Protein AF-A0AAT9ITG7-F1 (afdb_monomer)

Structure (mmCIF, N/CA/C/O backbone):
data_AF-A0AAT9ITG7-F1
#
_entry.id   AF-A0AAT9ITG7-F1
#
loop_
_atom_site.group_PDB
_atom_site.id
_atom_site.type_symbol
_atom_site.label_atom_id
_atom_site.label_alt_id
_atom_site.label_comp_id
_atom_site.label_asym_id
_atom_site.label_entity_id
_atom_site.label_seq_id
_atom_site.pdbx_PDB_ins_code
_atom_site.Cartn_x
_atom_site.Cartn_y
_atom_site.Cartn_z
_atom_site.occupancy
_atom_site.B_iso_or_equiv
_atom_site.auth_seq_id
_atom_site.auth_comp_id
_atom_site.auth_asym_id
_atom_site.auth_atom_id
_atom_site.pdbx_PDB_model_num
ATOM 1 N N . MET A 1 1 ? -12.159 -6.948 -16.207 1.00 35.50 1 MET A N 1
ATOM 2 C CA . MET A 1 1 ? -10.747 -6.774 -16.606 1.00 35.50 1 MET A CA 1
ATOM 3 C 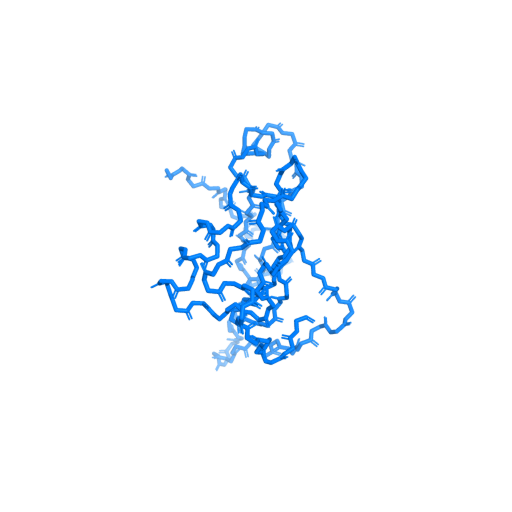C . MET A 1 1 ? -10.722 -6.319 -18.060 1.00 35.50 1 MET A C 1
ATOM 5 O O . MET A 1 1 ? -10.689 -7.154 -18.953 1.00 35.50 1 MET A O 1
ATOM 9 N N . SER A 1 2 ? -10.860 -5.018 -18.310 1.00 35.28 2 SER A N 1
ATOM 10 C CA . SER A 1 2 ? -10.726 -4.427 -19.650 1.00 35.28 2 SER A CA 1
ATOM 11 C C . SER A 1 2 ? -9.388 -3.700 -19.718 1.00 35.28 2 SER A C 1
ATOM 13 O O . SER A 1 2 ? -9.110 -2.862 -18.868 1.00 35.28 2 SER A O 1
ATOM 15 N N . GLY A 1 3 ? -8.550 -4.092 -20.679 1.00 41.78 3 GLY A N 1
ATOM 16 C CA . GLY A 1 3 ? -7.163 -3.653 -20.803 1.00 41.78 3 GLY A CA 1
ATOM 17 C C . GLY A 1 3 ? -7.013 -2.149 -21.021 1.00 41.78 3 GLY A C 1
ATOM 18 O O . GLY A 1 3 ? -7.697 -1.555 -21.856 1.00 41.78 3 GLY A O 1
ATOM 19 N N . LEU A 1 4 ? -6.082 -1.563 -20.271 1.00 43.28 4 LEU A N 1
ATOM 20 C CA . LEU A 1 4 ? -5.545 -0.232 -20.514 1.00 43.28 4 LEU A CA 1
ATOM 21 C C . LEU A 1 4 ? -4.576 -0.273 -21.713 1.00 43.28 4 LEU A C 1
ATOM 23 O O . LEU A 1 4 ? -4.038 -1.316 -22.077 1.00 43.28 4 LEU A O 1
ATOM 27 N N . ARG A 1 5 ? -4.478 0.878 -22.376 1.00 49.62 5 ARG A N 1
ATOM 28 C CA . ARG A 1 5 ? -4.046 1.121 -23.765 1.00 49.62 5 ARG A CA 1
ATOM 29 C C . ARG A 1 5 ? -2.654 0.551 -24.116 1.00 49.62 5 ARG A C 1
ATOM 31 O O . ARG A 1 5 ? -1.762 0.641 -23.281 1.00 49.62 5 ARG A O 1
ATOM 38 N N . PRO A 1 6 ? -2.431 0.057 -25.353 1.00 42.47 6 PRO A N 1
ATOM 39 C CA . PRO A 1 6 ? -1.091 -0.272 -25.830 1.00 42.47 6 PRO A CA 1
ATOM 40 C C . PRO A 1 6 ? -0.273 1.004 -26.095 1.00 42.47 6 PRO A C 1
ATOM 42 O O . PRO A 1 6 ? -0.828 2.046 -26.454 1.00 42.47 6 PRO A O 1
ATOM 45 N N . ASP A 1 7 ? 1.038 0.887 -25.891 1.00 52.38 7 ASP A N 1
ATOM 46 C CA . ASP A 1 7 ? 2.060 1.924 -26.046 1.00 52.38 7 ASP A CA 1
ATOM 47 C C . ASP A 1 7 ? 2.055 2.648 -27.406 1.00 52.38 7 ASP A C 1
ATOM 49 O O . ASP A 1 7 ? 1.495 2.188 -28.403 1.00 52.38 7 ASP A O 1
ATOM 53 N N . ARG A 1 8 ? 2.708 3.819 -27.414 1.00 51.78 8 ARG A N 1
ATOM 54 C CA . ARG A 1 8 ? 2.898 4.715 -28.568 1.00 51.78 8 ARG A CA 1
ATOM 55 C C . ARG A 1 8 ? 3.529 4.008 -29.779 1.00 51.78 8 ARG A C 1
ATOM 57 O O . ARG A 1 8 ? 4.313 3.073 -29.635 1.00 51.78 8 ARG A O 1
ATOM 64 N N . ASP A 1 9 ? 3.195 4.521 -30.964 1.00 46.62 9 ASP A N 1
ATOM 65 C CA . ASP A 1 9 ? 3.655 4.065 -32.279 1.00 46.62 9 ASP A CA 1
ATOM 66 C C . ASP A 1 9 ? 5.203 4.005 -32.363 1.00 46.62 9 ASP A C 1
ATOM 68 O O . ASP A 1 9 ? 5.873 5.017 -32.139 1.00 46.62 9 ASP A O 1
ATOM 72 N N . PRO A 1 10 ? 5.795 2.844 -32.709 1.00 46.50 10 PRO A N 1
ATOM 73 C CA . PRO A 1 10 ? 7.237 2.676 -32.909 1.00 46.50 10 PRO A CA 1
ATOM 74 C C . PRO A 1 10 ? 7.870 3.558 -34.004 1.00 46.50 10 PRO A C 1
ATOM 76 O O . PRO A 1 10 ? 9.093 3.541 -34.149 1.00 46.50 10 PRO A O 1
ATOM 79 N N . SER A 1 11 ? 7.084 4.279 -34.811 1.00 44.81 11 SER A N 1
ATOM 80 C CA . SER A 1 11 ? 7.571 5.064 -35.955 1.00 44.81 11 SER A CA 1
ATOM 81 C C .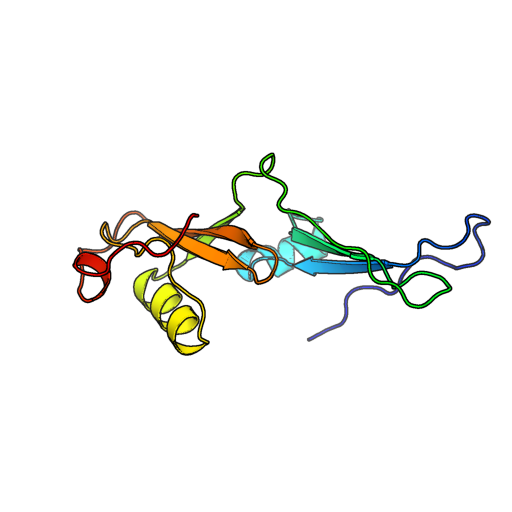 SER A 1 11 ? 8.118 6.465 -35.611 1.00 44.81 11 SER A C 1
ATOM 83 O O . SER A 1 11 ? 8.747 7.094 -36.463 1.00 44.81 11 SER A O 1
ATOM 85 N N . ASP A 1 12 ? 8.010 6.917 -34.356 1.00 49.41 12 ASP A N 1
ATOM 86 C CA . ASP A 1 12 ? 8.367 8.279 -33.906 1.00 49.41 12 ASP A CA 1
ATOM 87 C C . ASP A 1 12 ? 9.869 8.529 -33.594 1.00 49.41 12 ASP A C 1
ATOM 89 O O . ASP A 1 12 ? 10.216 9.403 -32.799 1.00 49.41 12 ASP A O 1
ATOM 93 N N . GLY A 1 13 ? 10.802 7.805 -34.227 1.00 39.62 13 GLY A N 1
ATOM 94 C CA . GLY A 1 13 ? 12.220 8.213 -34.356 1.00 39.62 13 GLY A CA 1
ATOM 95 C C . GLY A 1 13 ? 13.084 8.312 -33.081 1.00 39.62 13 GLY A C 1
ATOM 96 O O . GLY A 1 13 ? 14.290 8.534 -33.182 1.00 39.62 13 GLY A O 1
ATOM 97 N N . VAL A 1 14 ? 12.522 8.101 -31.893 1.00 47.22 14 VAL A N 1
ATOM 98 C CA . VAL A 1 14 ? 13.243 7.765 -30.659 1.00 47.22 14 VAL A CA 1
ATOM 99 C C . VAL A 1 14 ? 13.248 6.244 -30.578 1.00 47.22 14 VAL A C 1
ATOM 101 O O . VAL A 1 14 ? 12.207 5.629 -30.794 1.00 47.22 14 VAL A O 1
ATOM 104 N N . GLN A 1 15 ? 14.388 5.609 -30.292 1.00 48.31 15 GLN A N 1
ATOM 105 C CA . GLN A 1 15 ? 14.409 4.175 -29.995 1.00 48.31 15 GLN A CA 1
ATOM 106 C C . GLN A 1 15 ? 13.379 3.936 -28.882 1.00 48.31 15 GLN A C 1
ATOM 108 O O . GLN A 1 15 ? 13.576 4.440 -27.777 1.00 48.31 15 GLN A O 1
ATOM 113 N N . ALA A 1 16 ? 12.245 3.303 -29.209 1.00 63.09 16 ALA A N 1
ATOM 114 C CA . ALA A 1 16 ? 11.106 3.202 -28.304 1.00 63.09 16 ALA A CA 1
ATOM 115 C C . ALA A 1 16 ? 11.603 2.743 -26.929 1.00 63.09 16 ALA A C 1
ATOM 117 O O . ALA A 1 16 ? 12.356 1.768 -26.836 1.00 63.09 16 ALA A O 1
ATOM 118 N N . GLY A 1 17 ? 11.270 3.504 -25.883 1.00 71.50 17 GLY A N 1
ATOM 119 C CA . GLY A 1 17 ? 11.710 3.183 -24.532 1.00 71.50 17 GLY A CA 1
ATOM 120 C C . GLY A 1 17 ? 11.320 1.743 -24.194 1.00 71.50 17 GLY A C 1
ATOM 121 O O . GLY A 1 17 ? 10.182 1.340 -24.412 1.00 71.50 17 GLY A O 1
ATOM 122 N N . ARG A 1 18 ? 12.285 0.942 -23.732 1.00 87.06 18 ARG A N 1
ATOM 123 C CA . ARG A 1 18 ? 12.084 -0.482 -23.430 1.00 87.06 18 ARG A CA 1
ATOM 124 C C . ARG A 1 18 ? 11.567 -0.644 -22.007 1.00 87.06 18 ARG A C 1
ATOM 126 O O . ARG A 1 18 ? 12.331 -0.962 -21.097 1.00 87.06 18 ARG A O 1
ATOM 133 N N . PHE A 1 19 ? 10.282 -0.396 -21.825 1.00 90.31 19 PHE A N 1
ATOM 134 C CA . PHE A 1 19 ? 9.618 -0.540 -20.539 1.00 90.31 19 PHE A CA 1
ATOM 135 C C . PHE A 1 19 ? 8.153 -0.938 -20.715 1.00 90.31 19 PHE A C 1
ATOM 137 O O . PHE A 1 19 ? 7.580 -0.802 -21.791 1.00 90.31 19 PHE A O 1
ATOM 144 N N . THR A 1 20 ? 7.546 -1.423 -19.639 1.00 89.81 20 THR A N 1
ATOM 145 C CA . THR A 1 20 ? 6.093 -1.562 -19.508 1.00 89.81 20 THR A CA 1
ATOM 146 C C . THR A 1 20 ? 5.617 -0.636 -18.400 1.00 89.81 20 THR A C 1
ATOM 148 O O . THR A 1 20 ? 6.223 -0.609 -17.328 1.00 89.81 20 THR A O 1
ATOM 151 N N . LEU A 1 21 ? 4.527 0.091 -18.645 1.00 91.81 21 LEU A N 1
ATOM 152 C CA . LEU A 1 21 ? 3.843 0.888 -17.628 1.00 91.81 21 LEU A CA 1
ATOM 153 C C . LEU A 1 21 ? 2.576 0.177 -17.162 1.00 91.81 21 LEU A C 1
ATOM 155 O O . LEU A 1 21 ? 1.808 -0.347 -17.970 1.00 91.81 21 LEU A O 1
ATOM 159 N N . VAL A 1 22 ? 2.350 0.184 -15.854 1.00 91.81 22 VAL A N 1
ATOM 160 C CA . VAL A 1 22 ? 1.100 -0.255 -15.231 1.00 91.81 22 VAL A CA 1
ATOM 161 C C . VAL A 1 22 ? 0.563 0.895 -14.397 1.00 91.81 22 VAL A C 1
ATOM 163 O O . VAL A 1 22 ? 1.265 1.413 -13.538 1.00 91.81 22 VAL A O 1
ATOM 166 N N . TYR A 1 23 ? -0.690 1.268 -14.632 1.00 90.44 23 TYR A N 1
ATOM 167 C CA . TYR A 1 23 ? -1.384 2.304 -13.875 1.00 90.44 23 TYR A CA 1
ATOM 168 C C . TYR A 1 23 ? -2.393 1.649 -12.937 1.00 90.44 23 TYR A C 1
ATOM 170 O O . TYR A 1 23 ? -3.216 0.840 -13.371 1.00 90.44 23 TYR A O 1
ATOM 178 N N . LEU A 1 24 ? -2.294 1.958 -11.646 1.00 91.19 24 LEU A N 1
ATOM 179 C CA . LEU A 1 24 ? -3.166 1.425 -10.607 1.00 91.19 24 LEU A CA 1
ATOM 180 C C . LEU A 1 24 ? -3.996 2.553 -9.999 1.00 91.19 24 LEU A C 1
ATOM 182 O O . LEU A 1 24 ? -3.451 3.536 -9.497 1.00 91.19 24 LEU A O 1
ATOM 186 N N . ALA A 1 25 ? -5.311 2.366 -9.983 1.00 92.19 25 ALA A N 1
ATOM 187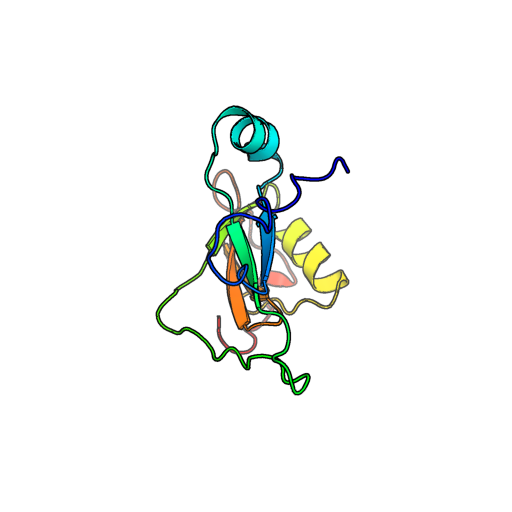 C CA . ALA A 1 25 ? -6.247 3.213 -9.257 1.00 92.19 25 ALA A CA 1
ATOM 188 C C . ALA A 1 25 ? -6.871 2.419 -8.106 1.00 92.19 25 ALA A C 1
ATOM 190 O O . ALA A 1 25 ? -7.130 1.216 -8.229 1.00 92.19 25 ALA A O 1
ATOM 191 N N . ALA A 1 26 ? -7.149 3.092 -6.988 1.00 90.25 26 ALA A N 1
ATOM 192 C CA . ALA A 1 26 ? -8.029 2.513 -5.986 1.00 90.25 26 ALA A CA 1
ATOM 193 C C . ALA A 1 26 ? -9.427 2.335 -6.597 1.00 90.25 26 ALA A C 1
ATOM 195 O O . ALA A 1 26 ? -9.861 3.126 -7.430 1.00 90.25 26 ALA A O 1
ATOM 196 N N . LYS A 1 27 ? -10.160 1.304 -6.168 1.00 87.75 27 LYS A N 1
ATOM 197 C CA . LYS A 1 27 ? -11.465 0.951 -6.754 1.00 87.75 27 LYS A CA 1
ATOM 198 C C . LYS A 1 27 ? -12.464 2.117 -6.782 1.00 87.75 27 LYS A C 1
ATOM 200 O O . LYS A 1 27 ? -13.265 2.212 -7.702 1.00 87.75 27 LYS A O 1
ATOM 205 N N . LEU A 1 28 ? -12.433 2.987 -5.772 1.00 88.94 28 LEU A N 1
ATOM 206 C CA . LEU A 1 28 ? -13.325 4.150 -5.695 1.00 88.94 28 LEU A CA 1
ATOM 207 C C . LEU A 1 28 ? -12.923 5.284 -6.649 1.00 88.94 28 LEU A C 1
ATOM 209 O O . LEU A 1 28 ? -13.755 6.133 -6.952 1.00 88.94 28 LEU A O 1
ATOM 213 N N . ASP A 1 29 ? -11.688 5.267 -7.147 1.00 89.31 29 ASP A N 1
ATOM 214 C CA . ASP A 1 29 ? -11.156 6.248 -8.088 1.00 89.31 29 ASP A CA 1
ATOM 215 C C . ASP A 1 29 ? -11.195 5.754 -9.541 1.00 89.31 29 ASP A C 1
ATOM 217 O O . ASP A 1 29 ? -10.898 6.533 -10.439 1.00 89.31 29 ASP A O 1
ATOM 221 N N . GLU A 1 30 ? -11.577 4.498 -9.810 1.00 89.19 30 GLU A N 1
ATOM 222 C CA . GLU A 1 30 ? -11.494 3.872 -11.143 1.00 89.19 30 GLU A CA 1
ATOM 223 C C . GLU A 1 30 ? -12.252 4.662 -12.226 1.00 89.19 30 GLU A C 1
ATOM 225 O O . GLU A 1 30 ? -11.690 4.982 -13.276 1.00 89.19 30 GLU A O 1
ATOM 230 N N . ASP A 1 31 ? -13.506 5.047 -11.968 1.00 89.62 31 ASP A N 1
ATOM 231 C CA . ASP A 1 31 ? -14.304 5.842 -12.914 1.00 89.62 31 ASP A CA 1
ATOM 232 C C . ASP A 1 31 ? -13.657 7.208 -13.185 1.00 89.62 31 ASP A C 1
ATOM 234 O O . ASP A 1 31 ? -13.630 7.700 -14.316 1.00 89.62 31 ASP A O 1
ATOM 238 N N . HIS A 1 32 ? -13.089 7.811 -12.142 1.00 87.75 32 HIS A N 1
ATOM 239 C CA . HIS A 1 32 ? -12.447 9.117 -12.197 1.00 87.75 32 HIS A CA 1
ATOM 240 C C . HIS A 1 32 ? -11.078 9.057 -12.894 1.00 87.75 32 HIS A C 1
ATOM 242 O O . HIS A 1 32 ? -10.746 9.954 -13.672 1.00 87.75 32 HIS A O 1
ATOM 248 N N . ALA A 1 33 ? -10.310 7.987 -12.689 1.00 87.81 33 ALA A N 1
ATOM 249 C CA . ALA A 1 33 ? -9.068 7.700 -13.399 1.00 87.81 33 ALA A CA 1
ATOM 250 C C . ALA A 1 33 ? -9.338 7.556 -14.901 1.00 87.81 33 ALA A C 1
ATOM 252 O O . ALA A 1 33 ? -8.738 8.265 -15.713 1.00 87.81 33 ALA A O 1
ATOM 253 N N . ASN A 1 34 ? -10.343 6.752 -15.258 1.00 85.00 34 ASN A N 1
ATOM 254 C CA . ASN A 1 34 ? -10.739 6.513 -16.644 1.00 85.00 34 ASN A CA 1
ATOM 255 C C . ASN A 1 34 ? -11.244 7.776 -17.359 1.00 85.00 34 ASN A C 1
ATOM 257 O O . ASN A 1 34 ? -10.935 7.986 -18.536 1.00 85.00 34 ASN A O 1
ATOM 261 N N . ALA A 1 35 ? -12.027 8.612 -16.673 1.00 88.56 35 ALA A N 1
ATOM 262 C CA . ALA A 1 35 ? -12.653 9.785 -17.278 1.00 88.56 35 ALA A CA 1
ATOM 263 C C . ALA A 1 35 ? -11.769 11.045 -17.252 1.00 88.56 35 ALA A C 1
ATOM 265 O O . ALA A 1 35 ? -11.822 11.844 -18.189 1.00 88.56 35 ALA A O 1
ATOM 266 N N . PHE A 1 36 ? -10.957 11.233 -16.207 1.00 84.19 36 PHE A N 1
ATOM 267 C CA . PHE A 1 36 ? -10.317 12.523 -15.916 1.00 84.19 36 PHE A CA 1
ATOM 268 C C . PHE A 1 36 ? -8.828 12.448 -15.572 1.00 84.19 36 PHE A C 1
ATOM 270 O O . PHE A 1 36 ? -8.248 13.488 -15.266 1.00 84.19 36 PHE A O 1
ATOM 277 N N . LYS A 1 37 ? -8.190 11.271 -15.651 1.00 72.25 37 LYS A N 1
ATOM 278 C CA . LYS A 1 37 ? -6.802 11.073 -15.195 1.00 72.25 37 LYS A CA 1
ATOM 279 C C . LYS A 1 37 ? -6.613 11.487 -13.729 1.00 72.25 37 LYS A C 1
ATOM 281 O O . LYS A 1 37 ? -5.758 12.310 -13.401 1.00 72.25 37 LYS A O 1
ATOM 286 N N . ALA A 1 38 ? -7.467 10.948 -12.860 1.00 76.31 38 ALA A N 1
ATOM 287 C CA . ALA A 1 38 ? -7.293 10.996 -11.408 1.00 76.31 38 ALA A CA 1
ATOM 288 C C . ALA A 1 38 ? -5.910 10.442 -10.986 1.00 76.31 38 ALA A C 1
ATOM 290 O O . ALA A 1 38 ? -5.253 9.795 -11.802 1.00 76.31 38 ALA A O 1
ATOM 291 N N . PRO A 1 39 ? -5.429 10.703 -9.752 1.00 80.94 39 PRO A N 1
ATOM 292 C CA . PRO A 1 39 ? -4.116 10.225 -9.329 1.00 80.94 39 PRO A CA 1
ATOM 293 C C . PRO A 1 39 ? -4.041 8.693 -9.371 1.00 80.94 39 PRO A C 1
ATOM 295 O O . PRO A 1 39 ? -4.689 8.000 -8.592 1.00 80.94 39 PRO A O 1
ATOM 298 N N . GLU A 1 40 ? -3.223 8.185 -10.287 1.00 90.69 40 GLU A N 1
ATOM 299 C CA . GLU A 1 40 ? -2.877 6.773 -10.425 1.00 90.69 40 GLU A CA 1
ATOM 300 C C . GLU A 1 40 ? -1.474 6.535 -9.863 1.00 90.69 40 GLU A C 1
ATOM 302 O O . GLU A 1 40 ? -0.590 7.393 -9.955 1.00 90.69 40 GLU A O 1
ATOM 307 N N . LEU A 1 41 ? -1.248 5.345 -9.312 1.00 91.69 41 LEU A N 1
ATOM 308 C CA . LEU A 1 41 ? 0.099 4.857 -9.058 1.00 91.69 41 LEU A CA 1
ATOM 309 C C . LEU A 1 41 ? 0.637 4.240 -10.353 1.00 91.69 41 LEU A C 1
ATOM 311 O O . LEU A 1 41 ? 0.168 3.186 -10.782 1.00 91.69 41 LEU A O 1
ATOM 315 N N . GLU A 1 42 ? 1.610 4.904 -10.974 1.00 92.62 42 GLU A N 1
ATOM 316 C CA . GLU A 1 42 ? 2.339 4.382 -12.132 1.00 92.62 42 GLU A CA 1
ATOM 317 C C . GLU A 1 42 ? 3.497 3.490 -11.661 1.00 92.62 42 GLU A C 1
ATOM 319 O O . GLU A 1 42 ? 4.367 3.923 -10.904 1.00 92.62 42 GLU A O 1
ATOM 324 N N . LEU A 1 43 ? 3.515 2.242 -12.123 1.00 91.12 43 LEU A N 1
ATOM 325 C CA . LEU A 1 43 ? 4.627 1.313 -11.973 1.00 91.12 43 LEU A CA 1
ATOM 326 C C . LEU A 1 43 ? 5.330 1.162 -13.320 1.00 91.12 43 LEU A C 1
ATOM 328 O O . LEU A 1 43 ? 4.706 0.787 -14.314 1.00 91.12 43 LEU A O 1
ATOM 332 N N . THR A 1 44 ? 6.636 1.403 -13.338 1.00 91.44 44 THR A N 1
ATOM 333 C CA . THR A 1 44 ? 7.476 1.215 -14.523 1.00 91.44 44 THR A CA 1
ATOM 334 C C . THR A 1 44 ? 8.323 -0.036 -14.355 1.00 91.44 44 THR A C 1
ATOM 336 O O . THR A 1 44 ? 9.116 -0.135 -13.421 1.00 91.44 44 THR A O 1
ATOM 339 N N . TRP A 1 45 ? 8.200 -0.973 -15.289 1.00 89.19 45 TRP A N 1
ATOM 340 C CA . TRP A 1 45 ? 9.118 -2.098 -15.415 1.00 89.19 45 TRP A CA 1
ATOM 341 C C . TRP A 1 45 ? 10.053 -1.866 -16.599 1.00 89.19 45 TRP A C 1
ATOM 343 O O . TRP A 1 45 ? 9.630 -1.983 -17.750 1.00 89.19 45 TRP A O 1
ATOM 353 N N . ASN A 1 46 ? 11.323 -1.551 -16.331 1.00 90.81 46 ASN A N 1
ATOM 354 C CA . ASN A 1 46 ? 12.337 -1.469 -17.382 1.00 90.81 46 ASN A CA 1
ATOM 355 C C . ASN A 1 46 ? 12.711 -2.882 -17.836 1.00 90.81 46 ASN A C 1
ATOM 357 O O . ASN A 1 46 ? 13.059 -3.745 -17.025 1.00 90.81 46 ASN A O 1
ATOM 361 N N . TRP A 1 47 ? 12.626 -3.131 -19.142 1.00 91.50 47 TRP A N 1
ATOM 362 C CA . TRP A 1 47 ? 12.942 -4.447 -19.689 1.00 91.50 47 TRP A CA 1
ATOM 363 C C . TRP A 1 47 ? 14.438 -4.734 -19.539 1.00 91.50 47 TRP A C 1
ATOM 365 O O . TRP A 1 47 ? 15.241 -3.795 -19.547 1.00 91.50 47 TRP A O 1
ATOM 375 N N . PRO A 1 48 ? 14.842 -6.017 -19.482 1.00 91.81 48 PRO A N 1
ATOM 376 C CA . PRO A 1 48 ? 16.251 -6.371 -19.537 1.00 91.81 48 PRO A CA 1
ATOM 377 C C . PRO A 1 48 ? 16.946 -5.739 -20.747 1.00 91.81 48 PRO A C 1
ATOM 379 O O . PRO A 1 48 ? 16.322 -5.567 -21.802 1.00 91.81 48 PRO A O 1
ATOM 382 N N . ASP A 1 49 ? 18.225 -5.400 -20.601 1.00 89.00 49 ASP A N 1
ATOM 383 C CA . ASP A 1 49 ? 19.033 -4.832 -21.680 1.00 89.00 49 ASP A CA 1
ATOM 384 C C . ASP A 1 49 ? 19.299 -5.845 -22.820 1.00 89.00 49 ASP A C 1
ATOM 386 O O . ASP A 1 49 ? 18.698 -6.922 -22.896 1.00 89.00 49 ASP A O 1
ATOM 390 N N . ALA A 1 50 ? 20.155 -5.482 -23.781 1.00 87.94 50 ALA A N 1
ATOM 391 C CA . ALA A 1 50 ? 20.485 -6.357 -24.910 1.00 87.94 50 ALA A CA 1
ATOM 392 C C . ALA A 1 50 ? 21.159 -7.676 -24.480 1.00 87.94 50 ALA A C 1
ATOM 394 O O . ALA A 1 50 ? 21.023 -8.675 -25.184 1.00 87.94 50 ALA A O 1
ATOM 395 N N . ASP A 1 51 ? 21.799 -7.693 -23.309 1.00 92.75 51 ASP A N 1
ATOM 396 C CA . ASP A 1 51 ? 22.471 -8.853 -22.724 1.00 92.75 51 ASP A CA 1
ATOM 397 C C . ASP A 1 51 ? 21.570 -9.591 -21.713 1.00 92.75 51 ASP A C 1
ATOM 399 O O . ASP A 1 51 ? 22.029 -10.440 -20.950 1.00 92.75 51 ASP A O 1
ATOM 403 N N . SER A 1 52 ? 20.260 -9.305 -21.725 1.00 88.81 52 SER A N 1
ATOM 404 C CA . SER A 1 52 ? 19.252 -9.884 -20.825 1.00 88.81 52 SER A CA 1
ATOM 405 C C . SER A 1 52 ? 19.475 -9.576 -19.341 1.00 88.81 52 SER A C 1
ATOM 407 O O . SER A 1 52 ? 19.004 -10.311 -18.470 1.00 88.81 52 SER A O 1
ATOM 409 N N . LYS A 1 53 ? 20.149 -8.469 -19.023 1.00 90.44 53 LYS A N 1
ATOM 410 C CA . LYS A 1 53 ? 20.341 -8.027 -17.643 1.00 90.44 53 LYS A CA 1
ATOM 411 C C . LYS A 1 53 ? 19.206 -7.101 -17.212 1.00 90.44 53 LYS A C 1
ATOM 413 O O . LYS A 1 53 ? 18.990 -6.051 -17.813 1.00 90.44 53 LYS A O 1
ATOM 418 N N . ALA A 1 54 ? 18.494 -7.484 -16.154 1.00 89.19 54 ALA A N 1
ATOM 419 C CA . ALA A 1 54 ? 17.496 -6.631 -15.514 1.00 89.19 54 ALA A CA 1
ATOM 420 C C . ALA A 1 54 ? 18.161 -5.519 -14.685 1.00 89.19 54 ALA A C 1
ATOM 422 O O . ALA A 1 54 ? 19.228 -5.719 -14.091 1.00 89.19 54 ALA A O 1
ATOM 423 N N . GLU A 1 55 ? 17.515 -4.355 -14.627 1.00 87.56 55 GLU A N 1
ATOM 424 C CA . GLU A 1 55 ? 17.914 -3.283 -13.719 1.00 87.56 55 GLU A CA 1
ATOM 425 C C . GLU A 1 55 ? 17.750 -3.730 -12.260 1.00 87.56 55 GLU A C 1
ATOM 427 O O . GLU A 1 55 ? 16.784 -4.402 -11.898 1.00 87.56 55 GLU A O 1
ATOM 432 N N . VAL A 1 56 ? 18.711 -3.357 -11.413 1.00 86.31 56 VAL A N 1
ATOM 433 C CA . VAL A 1 56 ? 18.619 -3.575 -9.969 1.00 86.31 56 VAL A CA 1
ATOM 434 C C . VAL A 1 56 ? 18.144 -2.280 -9.333 1.00 86.31 56 VAL A C 1
ATOM 436 O O . VAL A 1 56 ? 18.921 -1.338 -9.170 1.00 86.31 56 VAL A O 1
ATOM 439 N N . TYR A 1 57 ? 16.873 -2.246 -8.949 1.00 83.06 57 TYR A N 1
ATOM 440 C CA . TYR A 1 57 ? 16.334 -1.146 -8.165 1.00 83.06 57 TYR A CA 1
ATOM 441 C C . TYR A 1 57 ? 16.836 -1.254 -6.726 1.00 83.06 57 TYR A C 1
ATOM 443 O O . TYR A 1 57 ? 16.756 -2.302 -6.087 1.00 83.06 57 TYR A O 1
ATOM 451 N N . THR A 1 58 ? 17.385 -0.159 -6.209 1.00 79.50 58 THR A N 1
ATOM 452 C CA . THR A 1 58 ? 17.776 -0.060 -4.799 1.00 79.50 58 THR A CA 1
ATOM 453 C C . THR A 1 58 ? 16.752 0.777 -4.045 1.00 79.50 58 THR A C 1
ATOM 455 O O . THR A 1 58 ? 16.015 1.558 -4.644 1.00 79.50 58 THR A O 1
ATOM 458 N N . SER A 1 59 ? 16.678 0.613 -2.720 1.00 69.56 59 SER A N 1
ATOM 459 C CA . SER A 1 59 ? 15.670 1.305 -1.913 1.00 69.56 59 SER A CA 1
ATOM 460 C C . SER A 1 59 ? 15.797 2.827 -2.052 1.00 69.56 59 SER A C 1
ATOM 462 O O . SER A 1 59 ? 16.780 3.422 -1.594 1.00 69.56 59 SER A O 1
ATOM 464 N N . GLY A 1 60 ? 14.782 3.468 -2.627 1.00 59.22 60 GLY A N 1
ATOM 465 C CA . GLY A 1 60 ? 14.681 4.920 -2.698 1.00 59.22 60 GLY A CA 1
ATOM 466 C C . GLY A 1 60 ? 14.260 5.504 -1.352 1.00 59.22 60 GLY A C 1
ATOM 467 O O . GLY A 1 60 ? 13.094 5.817 -1.163 1.00 59.22 60 GLY A O 1
ATOM 468 N N . ARG A 1 61 ? 15.200 5.712 -0.418 1.00 55.53 61 ARG A N 1
ATOM 469 C CA . ARG A 1 61 ? 14.926 6.361 0.890 1.00 55.53 61 ARG A CA 1
ATOM 470 C C . ARG A 1 61 ? 14.419 7.813 0.802 1.00 55.53 61 ARG A C 1
ATOM 472 O O . ARG A 1 61 ? 14.197 8.441 1.830 1.00 55.53 61 ARG A O 1
ATOM 479 N N . ASN A 1 62 ? 14.246 8.343 -0.406 1.00 71.38 62 ASN A N 1
ATOM 480 C CA . ASN A 1 62 ? 13.730 9.686 -0.653 1.00 71.38 62 ASN A CA 1
ATOM 481 C C . ASN A 1 62 ? 12.201 9.704 -0.843 1.00 71.38 62 ASN A C 1
ATOM 483 O O . ASN A 1 62 ? 11.615 10.782 -0.838 1.00 71.38 62 ASN A O 1
ATOM 487 N N . PHE A 1 63 ? 11.559 8.539 -1.000 1.00 80.00 63 PHE A N 1
ATOM 488 C CA . PHE A 1 63 ? 10.105 8.399 -1.050 1.00 80.00 63 PHE A CA 1
ATOM 489 C C . PHE A 1 63 ? 9.625 7.747 0.251 1.00 80.00 63 PHE A C 1
ATOM 491 O O . PHE A 1 63 ? 10.038 6.634 0.563 1.00 80.00 63 PHE A O 1
ATOM 498 N N . GLY A 1 64 ? 8.813 8.466 1.034 1.00 86.31 64 GLY A N 1
ATOM 499 C CA . GLY A 1 64 ? 8.386 8.024 2.365 1.00 86.31 64 GLY A CA 1
ATOM 500 C C . GLY A 1 64 ? 7.492 6.786 2.313 1.00 86.31 64 GLY A C 1
ATOM 501 O O . GLY A 1 64 ? 7.894 5.712 2.745 1.00 86.31 64 GLY A O 1
ATOM 502 N N . HIS A 1 65 ? 6.277 6.944 1.794 1.00 92.94 65 HIS A N 1
ATOM 503 C CA . HIS A 1 65 ? 5.303 5.873 1.579 1.00 92.94 65 HIS A CA 1
ATOM 504 C C . HIS A 1 65 ? 4.162 6.386 0.694 1.00 92.94 65 HIS A C 1
ATOM 506 O O . HIS A 1 65 ? 4.024 7.591 0.472 1.00 92.94 65 HIS A O 1
ATOM 512 N N . VAL A 1 66 ? 3.327 5.461 0.227 1.00 93.38 66 VAL A N 1
ATOM 513 C CA . VAL A 1 66 ? 1.985 5.757 -0.288 1.00 93.38 66 VAL A CA 1
ATOM 514 C C . VAL A 1 66 ? 0.953 5.307 0.746 1.00 93.38 66 VAL A C 1
ATOM 516 O O . VAL A 1 66 ? 1.136 4.262 1.369 1.00 93.38 66 VAL A O 1
ATOM 519 N N . ALA A 1 67 ? -0.103 6.093 0.949 1.00 95.69 67 ALA A N 1
ATOM 520 C CA . ALA A 1 67 ? -1.150 5.799 1.922 1.00 95.69 67 ALA A CA 1
ATOM 521 C C . ALA A 1 67 ? -2.491 5.545 1.228 1.00 95.69 67 ALA A C 1
ATOM 523 O O . ALA A 1 67 ? -2.854 6.264 0.295 1.00 95.69 67 ALA A O 1
ATOM 524 N N . TYR A 1 68 ? -3.231 4.549 1.713 1.00 95.75 68 TYR A N 1
ATOM 525 C CA . TYR A 1 68 ? -4.588 4.249 1.269 1.00 95.75 68 TYR A CA 1
ATOM 526 C C . TYR A 1 68 ? -5.523 4.097 2.459 1.00 95.75 68 TYR A C 1
ATOM 528 O O . TYR A 1 68 ? -5.196 3.450 3.455 1.00 95.75 68 TYR A O 1
ATOM 536 N N . GLU A 1 69 ? -6.724 4.644 2.323 1.00 96.81 69 GLU A N 1
ATOM 537 C CA . GLU A 1 69 ? -7.782 4.405 3.287 1.00 96.81 69 GLU A CA 1
ATOM 538 C C . GLU A 1 69 ? -8.532 3.099 2.992 1.00 96.81 69 GLU A C 1
ATOM 540 O O . GLU A 1 69 ? -8.888 2.804 1.848 1.00 96.81 69 GLU A O 1
ATOM 545 N N . VAL A 1 70 ? -8.844 2.347 4.043 1.00 97.69 70 VAL A N 1
ATOM 546 C CA . VAL A 1 70 ? -9.600 1.093 3.993 1.00 9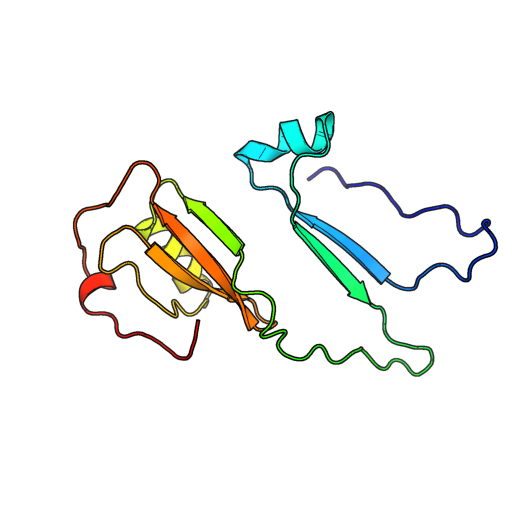7.69 70 VAL A CA 1
ATOM 547 C C . VAL A 1 70 ? -10.826 1.166 4.897 1.00 97.69 70 VAL A C 1
ATOM 549 O O . VAL A 1 70 ? -10.830 1.857 5.916 1.00 97.69 70 VAL A O 1
ATOM 552 N N . ASP A 1 71 ? -11.886 0.456 4.514 1.00 98.00 71 ASP A N 1
ATOM 553 C CA . ASP A 1 71 ? -13.151 0.480 5.258 1.00 98.00 71 ASP A CA 1
ATOM 554 C C . ASP A 1 71 ? -13.039 -0.246 6.613 1.00 98.00 71 ASP A C 1
ATOM 556 O O . ASP A 1 71 ? -13.651 0.183 7.588 1.00 98.00 71 ASP A O 1
ATOM 560 N N . ASP A 1 72 ? -12.233 -1.310 6.682 1.00 98.50 72 ASP A N 1
ATOM 561 C CA . ASP A 1 72 ? -11.906 -2.059 7.900 1.00 98.50 72 ASP A CA 1
ATOM 562 C C . ASP A 1 72 ? -10.424 -2.455 7.863 1.00 98.50 72 ASP A C 1
ATOM 564 O O . ASP A 1 72 ? -9.997 -3.304 7.071 1.00 98.50 72 ASP A O 1
ATOM 568 N N . ILE A 1 73 ? -9.625 -1.815 8.716 1.00 98.81 73 ILE A N 1
ATOM 569 C CA . ILE A 1 73 ? -8.179 -2.020 8.758 1.00 98.81 73 ILE A CA 1
ATOM 570 C C . ILE A 1 73 ? -7.783 -3.404 9.272 1.00 98.81 73 ILE A C 1
ATOM 572 O O . ILE A 1 73 ? -6.757 -3.936 8.848 1.00 98.81 73 ILE A O 1
ATOM 576 N N . TYR A 1 74 ? -8.586 -4.023 10.137 1.00 98.69 74 TYR A N 1
ATOM 577 C CA . TYR A 1 74 ? -8.304 -5.359 10.654 1.00 98.69 74 TYR A CA 1
ATOM 578 C C . TYR A 1 74 ? -8.564 -6.415 9.593 1.00 98.69 74 TYR A C 1
ATOM 580 O O . TYR A 1 74 ? -7.716 -7.282 9.381 1.00 98.69 74 TYR A O 1
ATOM 588 N N . ALA A 1 75 ? -9.680 -6.306 8.872 1.00 98.69 75 ALA A N 1
ATOM 589 C CA . ALA A 1 75 ? -9.970 -7.182 7.745 1.00 98.69 75 ALA A CA 1
ATOM 590 C C . ALA A 1 75 ? -8.921 -7.031 6.631 1.00 98.69 75 ALA A C 1
ATOM 592 O O . ALA A 1 75 ? -8.447 -8.033 6.095 1.00 98.69 75 ALA A O 1
ATOM 593 N N . ALA A 1 76 ? -8.504 -5.798 6.322 1.00 98.50 76 ALA A N 1
ATOM 594 C CA . ALA A 1 76 ? -7.457 -5.541 5.336 1.00 98.50 76 ALA A CA 1
ATOM 595 C C . ALA A 1 76 ? -6.104 -6.145 5.756 1.00 98.50 76 ALA A C 1
ATOM 597 O O . ALA A 1 76 ? -5.472 -6.846 4.965 1.00 98.50 76 ALA A O 1
ATOM 598 N N . CYS A 1 77 ? -5.675 -5.929 7.005 1.00 98.62 77 CYS A N 1
ATOM 599 C CA . CYS A 1 77 ? -4.431 -6.505 7.521 1.00 98.62 77 CYS A CA 1
ATOM 600 C C . CYS A 1 77 ? -4.483 -8.034 7.566 1.00 98.62 77 CYS A C 1
ATOM 602 O O . CYS A 1 77 ? -3.506 -8.680 7.194 1.00 98.62 77 CYS A O 1
ATOM 604 N N . GLN A 1 78 ? -5.609 -8.623 7.978 1.00 98.69 78 GLN A N 1
ATOM 605 C CA . GLN A 1 78 ? -5.770 -10.076 7.994 1.00 98.69 78 GLN A CA 1
ATOM 606 C C . GLN A 1 78 ? -5.688 -10.656 6.583 1.00 98.69 78 GLN A C 1
ATOM 608 O O . GLN A 1 78 ? -4.938 -11.599 6.361 1.00 98.69 78 GLN A O 1
ATOM 613 N N . HIS A 1 79 ? -6.384 -10.054 5.617 1.00 98.62 79 HIS A N 1
ATOM 614 C CA . HIS A 1 79 ? -6.341 -10.494 4.226 1.00 98.62 79 HIS A CA 1
ATOM 615 C C . HIS A 1 79 ? -4.914 -10.486 3.660 1.00 98.62 79 HIS A C 1
ATOM 617 O O . HIS A 1 79 ? -4.488 -11.452 3.031 1.00 98.62 79 HIS A O 1
ATOM 623 N N . LEU A 1 80 ? -4.152 -9.421 3.927 1.00 98.38 80 LEU A N 1
ATOM 624 C CA . LEU A 1 80 ? -2.750 -9.324 3.521 1.00 98.38 80 LEU A CA 1
ATOM 625 C C . LEU A 1 80 ? -1.879 -10.379 4.221 1.00 98.38 80 LEU A C 1
ATOM 627 O O . LEU A 1 80 ? -1.073 -11.040 3.564 1.00 98.38 80 LEU A O 1
ATOM 631 N N . ALA A 1 81 ? -2.064 -10.581 5.527 1.00 98.00 81 ALA A N 1
ATOM 632 C CA . ALA A 1 81 ? -1.345 -11.603 6.284 1.00 98.00 81 ALA A CA 1
ATOM 633 C C . ALA A 1 81 ? -1.636 -13.024 5.767 1.00 98.00 81 ALA A C 1
ATOM 635 O O . ALA A 1 81 ? -0.709 -13.821 5.622 1.00 98.00 81 ALA A O 1
ATOM 636 N N . ASP A 1 82 ? -2.889 -13.320 5.411 1.00 98.50 82 ASP A N 1
ATOM 637 C CA . ASP A 1 82 ? -3.306 -14.602 4.827 1.00 98.50 82 ASP A CA 1
ATOM 638 C C . ASP A 1 82 ? -2.656 -14.851 3.454 1.00 98.50 82 ASP A C 1
ATOM 640 O O . ASP A 1 82 ? -2.424 -15.996 3.065 1.00 98.50 82 ASP A O 1
ATOM 644 N N . MET A 1 83 ? -2.305 -13.780 2.733 1.00 98.06 83 MET A N 1
ATOM 645 C CA . MET A 1 83 ? -1.525 -13.829 1.491 1.00 98.06 83 MET A CA 1
ATOM 646 C C . MET A 1 83 ? -0.005 -13.920 1.722 1.00 98.06 83 MET A C 1
ATOM 648 O O . MET A 1 83 ? 0.764 -13.926 0.761 1.00 98.06 83 MET A O 1
ATOM 652 N N . GLY A 1 84 ? 0.447 -13.989 2.977 1.00 97.56 84 GLY A N 1
ATOM 653 C CA . GLY A 1 84 ? 1.862 -14.051 3.345 1.00 97.56 84 GLY A CA 1
ATOM 654 C C . GLY A 1 84 ? 2.566 -12.692 3.390 1.00 97.56 84 GLY A C 1
ATOM 655 O O . GLY A 1 84 ? 3.793 -12.649 3.491 1.00 97.56 84 GLY A O 1
ATOM 656 N N . VAL A 1 85 ? 1.827 -11.580 3.325 1.00 97.94 85 VAL A N 1
ATOM 657 C CA . VAL A 1 85 ? 2.398 -10.238 3.488 1.00 97.94 85 VAL A CA 1
ATOM 658 C C . VAL A 1 85 ? 2.692 -9.989 4.966 1.00 97.94 85 VAL A C 1
ATOM 660 O O . VAL A 1 85 ? 1.844 -10.178 5.836 1.00 97.94 85 VAL A O 1
ATOM 663 N N . VAL A 1 86 ? 3.907 -9.530 5.260 1.00 97.81 86 VAL A N 1
ATOM 664 C CA . VAL A 1 86 ? 4.295 -9.153 6.622 1.00 97.81 86 VAL A CA 1
ATOM 665 C C . VAL A 1 86 ? 3.634 -7.830 6.996 1.00 97.81 86 VAL A C 1
ATOM 667 O O . VAL A 1 86 ? 3.819 -6.819 6.319 1.00 97.81 86 VAL A O 1
ATOM 670 N N . ILE A 1 87 ? 2.928 -7.819 8.125 1.00 98.38 87 ILE A N 1
ATOM 671 C CA . ILE A 1 87 ? 2.434 -6.589 8.743 1.00 98.38 87 ILE A CA 1
ATOM 672 C C . ILE A 1 87 ? 3.582 -5.964 9.545 1.00 98.38 87 ILE A C 1
ATOM 674 O O . ILE A 1 87 ? 3.861 -6.355 10.679 1.00 98.38 87 ILE A O 1
ATOM 678 N N . ASN A 1 88 ? 4.309 -5.026 8.930 1.00 98.00 88 ASN A N 1
ATOM 679 C CA . ASN A 1 88 ? 5.509 -4.414 9.508 1.00 98.00 88 ASN A CA 1
ATOM 680 C C . ASN A 1 88 ? 5.195 -3.601 10.765 1.00 98.00 88 ASN A C 1
ATOM 682 O O . ASN A 1 88 ? 5.898 -3.709 11.773 1.00 98.00 88 ASN A O 1
ATOM 686 N N . ARG A 1 89 ? 4.113 -2.822 10.717 1.00 98.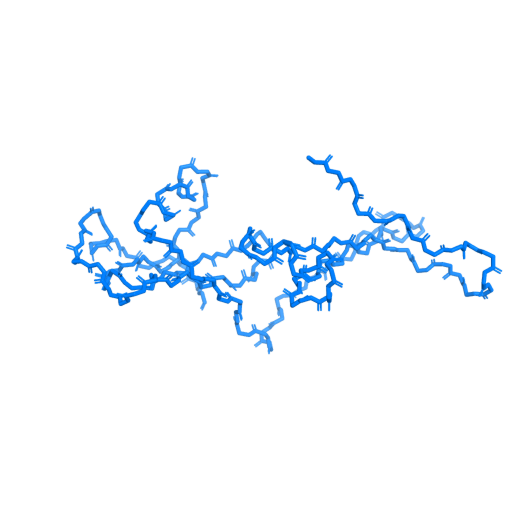12 89 ARG A N 1
ATOM 687 C CA . ARG A 1 89 ? 3.522 -2.174 11.887 1.00 98.12 89 ARG A CA 1
ATOM 688 C C . ARG A 1 89 ? 2.047 -2.575 11.963 1.00 98.12 89 ARG A C 1
ATOM 690 O O . ARG A 1 89 ? 1.292 -2.159 11.087 1.00 98.12 89 ARG A O 1
ATOM 697 N N . PRO A 1 90 ? 1.622 -3.348 12.975 1.00 98.38 90 PRO A N 1
ATOM 698 C CA . PRO A 1 90 ? 0.224 -3.734 13.129 1.00 98.38 90 PRO A CA 1
ATOM 699 C C . PRO A 1 90 ? -0.650 -2.560 13.606 1.00 98.38 90 PRO A C 1
ATOM 701 O O . PRO A 1 90 ? -0.141 -1.674 14.305 1.00 98.38 90 PRO A O 1
ATOM 704 N N . PRO A 1 91 ? -1.962 -2.567 13.286 1.00 98.44 91 PRO A N 1
ATOM 705 C CA . PRO A 1 91 ? -2.916 -1.513 13.648 1.00 98.44 91 PRO A CA 1
ATOM 706 C C . PRO A 1 91 ? -3.317 -1.551 15.129 1.00 98.44 91 PRO A C 1
ATOM 708 O O . PRO A 1 91 ? -4.481 -1.731 15.483 1.00 98.44 91 PRO A O 1
ATOM 711 N N . ARG A 1 92 ? -2.345 -1.372 16.029 1.00 98.06 92 ARG A N 1
ATOM 712 C CA . ARG A 1 92 ? -2.545 -1.425 17.493 1.00 98.06 92 ARG A CA 1
ATOM 713 C C . ARG A 1 92 ? -3.565 -0.406 17.994 1.00 98.06 92 ARG A C 1
ATOM 715 O O . ARG A 1 92 ? -4.287 -0.675 18.947 1.00 98.06 92 ARG A O 1
ATOM 722 N N . ASP A 1 93 ? -3.586 0.760 17.361 1.00 96.88 93 ASP A N 1
ATOM 723 C CA . ASP A 1 93 ? -4.493 1.870 17.657 1.00 96.88 93 ASP A CA 1
ATOM 724 C C . ASP A 1 93 ? -5.827 1.771 16.900 1.00 96.88 93 ASP A C 1
ATOM 726 O O . ASP A 1 93 ? -6.671 2.650 17.041 1.00 96.88 93 ASP A O 1
ATOM 730 N N . GLY A 1 94 ? -6.015 0.723 16.088 1.00 98.25 94 GLY A N 1
ATOM 731 C CA . GLY A 1 94 ? -7.183 0.565 15.224 1.00 98.25 94 GLY A CA 1
ATOM 732 C C . GLY A 1 94 ? -7.282 1.611 14.116 1.00 98.25 94 GLY A C 1
ATOM 733 O O . GLY A 1 94 ? -8.350 1.756 13.526 1.00 98.25 94 GLY A O 1
ATOM 734 N N . HIS A 1 95 ? -6.203 2.350 13.840 1.00 98.50 95 HIS A N 1
ATOM 735 C CA . HIS A 1 95 ? -6.195 3.417 12.848 1.00 98.50 95 HIS A CA 1
ATOM 736 C C . HIS A 1 95 ? -5.186 3.197 11.733 1.00 98.50 95 HIS A C 1
ATOM 738 O O . HIS A 1 95 ? -5.509 3.475 10.585 1.00 98.50 95 HIS A O 1
ATOM 744 N N . MET A 1 96 ? -3.981 2.720 12.051 1.00 98.50 96 MET A N 1
ATOM 745 C CA . MET A 1 96 ? -2.881 2.765 11.092 1.00 98.50 96 MET A CA 1
ATOM 746 C C . MET A 1 96 ? -2.007 1.513 11.114 1.00 98.50 96 MET A C 1
ATOM 748 O O . MET A 1 96 ? -1.542 1.084 12.169 1.00 98.50 96 MET A O 1
ATOM 752 N N . ALA A 1 97 ? -1.717 0.974 9.932 1.00 98.69 97 ALA A N 1
ATOM 753 C CA . ALA A 1 97 ? -0.802 -0.142 9.734 1.00 98.69 97 ALA A CA 1
ATOM 754 C C . ALA A 1 97 ? 0.189 0.144 8.603 1.00 98.69 97 ALA A C 1
ATOM 756 O O . ALA A 1 97 ? -0.102 0.921 7.698 1.00 98.69 97 ALA A O 1
ATOM 757 N N . PHE A 1 98 ? 1.337 -0.532 8.629 1.00 98.25 98 PHE A N 1
ATOM 758 C CA . PHE A 1 98 ? 2.286 -0.527 7.517 1.00 98.25 98 PHE A CA 1
ATOM 759 C C . PHE A 1 98 ? 2.570 -1.934 7.014 1.00 98.25 98 PHE A C 1
ATOM 761 O O . PHE A 1 98 ? 2.799 -2.855 7.805 1.00 98.25 98 PHE A O 1
ATOM 768 N N . VAL A 1 99 ? 2.653 -2.046 5.692 1.00 97.81 99 VAL A N 1
ATOM 769 C CA . VAL A 1 99 ? 3.202 -3.192 4.963 1.00 97.81 99 VAL A CA 1
ATOM 770 C C . VAL A 1 99 ? 4.256 -2.707 3.968 1.00 97.81 99 VAL A C 1
ATOM 772 O O . VAL A 1 99 ? 4.379 -1.507 3.704 1.00 97.81 99 VAL A O 1
ATOM 775 N N . ARG A 1 100 ? 5.019 -3.634 3.386 1.00 94.38 100 ARG A N 1
ATOM 776 C CA . ARG A 1 100 ? 5.957 -3.333 2.299 1.00 94.38 100 ARG A CA 1
ATOM 777 C C . ARG A 1 100 ? 5.680 -4.191 1.077 1.00 94.38 100 ARG A C 1
ATOM 779 O O . ARG A 1 100 ? 5.370 -5.374 1.189 1.00 94.38 100 ARG A O 1
ATOM 786 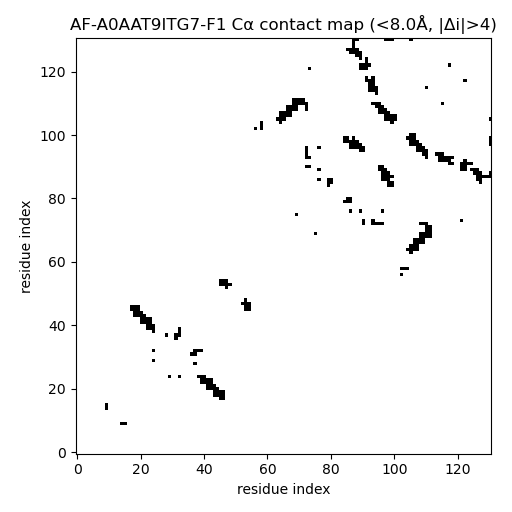N N . SER A 1 101 ? 5.824 -3.577 -0.092 1.00 92.25 101 SER A N 1
ATOM 787 C CA . SER A 1 101 ? 5.867 -4.296 -1.367 1.00 92.25 101 SER A CA 1
ATOM 788 C C . SER A 1 101 ? 7.124 -5.179 -1.464 1.00 92.25 101 SER A C 1
ATOM 790 O O . SER A 1 101 ? 8.083 -4.961 -0.715 1.00 92.25 101 SER A O 1
ATOM 792 N N . PRO A 1 102 ? 7.168 -6.142 -2.405 1.00 90.19 102 PRO A N 1
ATOM 793 C CA . PRO A 1 102 ? 8.366 -6.947 -2.658 1.00 90.19 102 PRO A CA 1
ATOM 794 C C . PRO A 1 102 ? 9.623 -6.116 -2.967 1.00 90.19 102 PRO A C 1
ATOM 796 O O . PRO A 1 102 ? 10.714 -6.485 -2.540 1.00 90.19 102 PRO A O 1
ATOM 799 N N . ASP A 1 103 ? 9.462 -4.957 -3.616 1.00 87.62 103 ASP A N 1
ATOM 800 C CA . ASP A 1 103 ? 10.552 -4.015 -3.925 1.00 87.62 103 ASP A CA 1
ATOM 801 C C . ASP A 1 103 ? 10.896 -3.079 -2.749 1.00 87.62 103 ASP A C 1
ATOM 803 O O . ASP A 1 103 ? 11.739 -2.186 -2.845 1.00 87.62 103 ASP A O 1
ATOM 807 N N . GLY A 1 104 ? 10.250 -3.277 -1.598 1.00 88.62 104 GLY A N 1
ATOM 808 C CA . GLY A 1 104 ? 10.540 -2.561 -0.367 1.00 88.62 104 GLY A CA 1
ATOM 809 C C . GLY A 1 104 ? 9.926 -1.163 -0.271 1.00 88.62 104 GLY A C 1
ATOM 810 O O . GLY A 1 104 ? 10.299 -0.417 0.635 1.00 88.62 104 GLY A O 1
ATOM 811 N N . ILE A 1 105 ? 8.988 -0.792 -1.139 1.00 90.69 105 ILE A N 1
ATOM 812 C CA . ILE A 1 105 ? 8.209 0.445 -0.974 1.00 90.69 105 ILE A CA 1
ATOM 813 C C . ILE A 1 105 ? 7.209 0.270 0.169 1.00 90.69 105 ILE A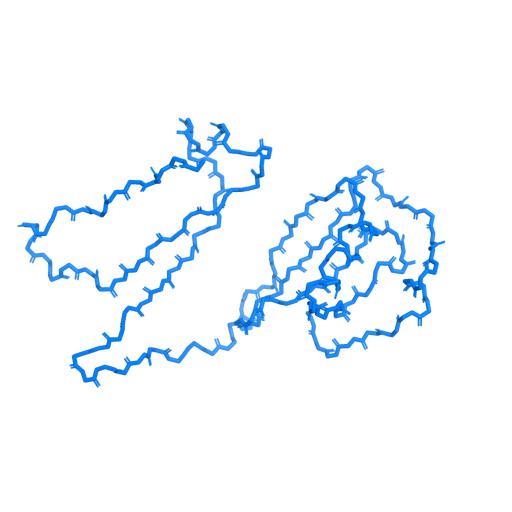 C 1
ATOM 815 O O . ILE A 1 105 ? 6.486 -0.731 0.199 1.00 90.69 105 ILE A O 1
ATOM 819 N N . SER A 1 106 ? 7.184 1.232 1.090 1.00 93.69 106 SER A N 1
ATOM 820 C CA . SER A 1 106 ? 6.265 1.257 2.228 1.00 93.69 106 SER A CA 1
ATOM 821 C C . SER A 1 106 ? 4.867 1.708 1.813 1.00 93.69 106 SER A C 1
ATOM 823 O O . SER A 1 106 ? 4.704 2.691 1.085 1.00 93.69 106 SER A O 1
ATOM 825 N N . VAL A 1 107 ? 3.864 0.979 2.300 1.00 95.75 107 VAL A N 1
ATOM 826 C CA . VAL A 1 107 ? 2.444 1.262 2.091 1.00 95.75 107 VAL A CA 1
ATOM 827 C C . VAL A 1 107 ? 1.779 1.414 3.454 1.00 95.75 107 VAL A C 1
ATOM 829 O O . VAL A 1 107 ? 1.821 0.493 4.274 1.00 95.75 107 VAL A O 1
ATOM 832 N N . GLU A 1 108 ? 1.182 2.578 3.686 1.00 98.06 108 GLU A N 1
ATOM 833 C CA . GLU A 1 108 ? 0.390 2.883 4.875 1.00 98.06 108 GLU A CA 1
ATOM 834 C C . GLU A 1 108 ? -1.087 2.569 4.606 1.00 98.06 108 GLU A C 1
ATOM 836 O O . GLU A 1 108 ? -1.650 2.961 3.581 1.00 98.06 108 GLU A O 1
ATOM 841 N N . LEU A 1 109 ? -1.718 1.856 5.533 1.00 98.44 109 LEU A N 1
ATOM 842 C CA . LEU A 1 109 ? -3.158 1.629 5.543 1.00 98.44 109 LEU A CA 1
ATOM 843 C C . LEU A 1 109 ? -3.771 2.462 6.659 1.00 98.44 109 LEU A C 1
ATOM 845 O O . LEU A 1 109 ? -3.337 2.355 7.808 1.00 98.44 109 LEU A O 1
ATOM 849 N N . LEU A 1 110 ? -4.792 3.244 6.321 1.00 98.50 110 LEU A N 1
ATOM 850 C CA . LEU A 1 110 ? -5.527 4.087 7.256 1.00 98.50 110 LEU A CA 1
ATOM 851 C C . LEU A 1 110 ? -6.980 3.633 7.359 1.00 98.50 110 LEU A C 1
ATOM 853 O O . LEU A 1 110 ? -7.655 3.407 6.359 1.00 98.50 110 LEU A O 1
ATOM 857 N N . GLN A 1 111 ? -7.484 3.515 8.577 1.00 98.62 111 GLN A N 1
ATOM 858 C CA . GLN A 1 111 ? -8.894 3.257 8.823 1.00 98.62 111 GLN A CA 1
ATOM 859 C C . GLN A 1 111 ? -9.724 4.481 8.423 1.00 98.62 111 GLN A C 1
ATOM 861 O O . GLN A 1 111 ? -9.510 5.584 8.935 1.00 98.62 111 GLN A O 1
ATOM 866 N N . LYS A 1 112 ? -10.732 4.279 7.570 1.00 97.75 112 LYS A N 1
ATOM 867 C CA . LYS A 1 112 ? -11.719 5.325 7.286 1.00 97.75 112 LYS A CA 1
ATOM 868 C C . LYS A 1 112 ? -12.525 5.676 8.524 1.00 97.75 112 LYS A C 1
ATOM 870 O O . LYS A 1 112 ? -12.920 4.804 9.297 1.00 97.75 112 LYS A O 1
ATOM 875 N N . ASN A 1 113 ? -12.882 6.954 8.625 1.00 96.69 113 ASN A N 1
ATOM 876 C CA . ASN A 1 113 ? -13.795 7.479 9.641 1.00 96.69 113 ASN A CA 1
ATOM 877 C C . ASN A 1 113 ? -13.297 7.301 11.090 1.00 96.69 113 ASN A C 1
ATOM 879 O O . ASN A 1 113 ? -14.094 7.072 11.999 1.00 96.69 113 ASN A O 1
ATOM 883 N N . GLY A 1 114 ? -11.988 7.451 11.316 1.00 96.00 114 GLY A N 1
ATOM 884 C CA . GLY A 1 114 ? -11.385 7.462 12.651 1.00 96.00 114 GLY A CA 1
ATOM 885 C C . GLY A 1 114 ? -10.671 6.157 12.988 1.00 96.00 114 GLY A C 1
ATOM 886 O O . GLY A 1 114 ? -9.916 5.635 12.173 1.00 96.00 114 GLY A O 1
ATOM 887 N N . SER A 1 115 ? -10.864 5.654 14.206 1.00 98.31 115 SER A N 1
ATOM 888 C CA . SER A 1 115 ? -10.159 4.478 14.729 1.00 98.31 115 SER A CA 1
ATOM 889 C C . SER A 1 115 ? -11.154 3.419 15.187 1.00 98.31 115 SER A C 1
ATOM 891 O O . SER A 1 115 ? -12.149 3.738 15.842 1.00 98.31 115 SER A O 1
ATOM 893 N N . LEU A 1 116 ? -10.868 2.156 14.883 1.00 98.56 116 LEU A N 1
ATOM 894 C CA . LEU A 1 116 ? -11.561 1.031 15.500 1.00 98.56 116 LEU A CA 1
ATOM 895 C C . LEU A 1 116 ? -11.087 0.846 16.948 1.00 98.56 116 LEU A C 1
ATOM 897 O O . LEU A 1 116 ? -10.002 1.286 17.331 1.00 98.56 116 LEU A O 1
ATOM 901 N N . ALA A 1 117 ? -11.905 0.185 17.768 1.00 98.44 117 ALA A N 1
ATOM 902 C CA . ALA A 1 117 ? -11.484 -0.190 19.113 1.00 98.44 117 ALA A CA 1
ATOM 903 C C . ALA A 1 117 ? -10.298 -1.173 19.035 1.00 98.44 117 ALA A C 1
ATOM 905 O O . ALA A 1 117 ? -10.377 -2.112 18.239 1.00 98.44 117 ALA A O 1
ATOM 906 N N . PRO A 1 118 ? -9.246 -1.007 19.862 1.00 98.19 118 PRO A N 1
ATOM 907 C CA . PRO A 1 118 ? -8.099 -1.911 19.869 1.00 98.19 118 PRO A CA 1
ATOM 908 C C . PRO A 1 118 ? -8.517 -3.383 19.994 1.00 98.19 118 PRO A C 1
ATOM 910 O O . PRO A 1 118 ? -9.301 -3.733 20.879 1.00 98.19 118 PRO A O 1
ATOM 913 N N . ALA A 1 119 ? -7.975 -4.244 19.129 1.00 9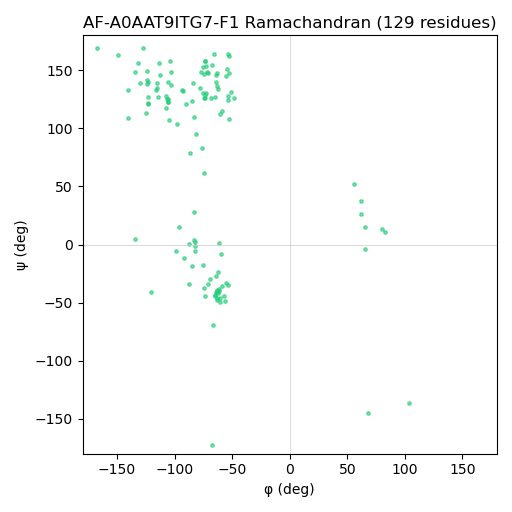8.12 119 ALA A N 1
ATOM 914 C CA . ALA A 1 119 ? -8.318 -5.664 19.067 1.00 98.12 119 ALA A CA 1
ATOM 915 C C . ALA A 1 119 ? -7.081 -6.571 18.968 1.00 98.12 119 ALA A C 1
ATOM 917 O O . ALA A 1 119 ? -6.067 -6.216 18.363 1.00 98.12 119 A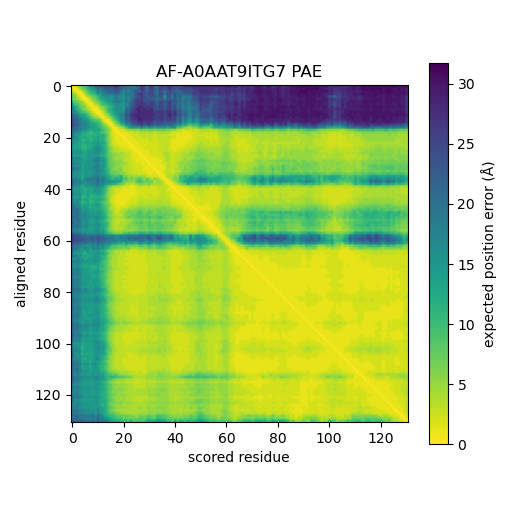LA A O 1
ATOM 918 N N . GLU A 1 120 ? -7.179 -7.772 19.538 1.00 97.81 120 GLU A N 1
ATOM 919 C CA . GLU A 1 120 ? -6.190 -8.836 19.334 1.00 97.81 120 GLU A CA 1
ATOM 920 C C . GLU A 1 120 ? -6.373 -9.501 17.952 1.00 97.81 120 GLU A C 1
ATOM 922 O O . GLU A 1 120 ? -7.504 -9.578 17.467 1.00 97.81 120 GLU A O 1
ATOM 927 N N . PRO A 1 121 ? -5.296 -9.991 17.306 1.00 97.31 121 PRO A N 1
ATOM 928 C CA . PRO A 1 121 ? -3.915 -10.042 17.803 1.00 97.31 121 PRO A CA 1
ATOM 929 C C . PRO A 1 121 ? -3.135 -8.726 17.624 1.00 97.31 121 PRO A C 1
ATOM 931 O O . PRO A 1 121 ? -1.966 -8.638 17.994 1.00 97.31 121 PRO A O 1
ATOM 934 N N . TRP A 1 122 ? -3.742 -7.698 17.025 1.00 98.19 122 TRP A N 1
ATOM 935 C CA . TRP A 1 122 ? -3.035 -6.500 16.564 1.00 98.19 122 TRP A CA 1
ATOM 936 C C . TRP A 1 122 ? -2.379 -5.713 17.691 1.00 98.19 122 TRP A C 1
ATOM 938 O O . TRP A 1 122 ? -1.265 -5.230 17.511 1.00 98.19 122 TRP A O 1
ATOM 948 N N . VAL A 1 123 ? -3.044 -5.609 18.844 1.00 98.00 123 VAL A N 1
ATOM 949 C CA . VAL A 1 123 ? -2.536 -4.906 20.033 1.00 98.00 123 VAL A CA 1
ATOM 950 C C . VAL A 1 123 ? -1.227 -5.517 20.536 1.00 98.00 123 VAL A C 1
ATOM 952 O O . VAL A 1 123 ? -0.272 -4.784 20.818 1.00 98.00 123 VAL A O 1
ATOM 955 N N . SER A 1 124 ? -1.171 -6.847 20.635 1.00 97.62 124 SER A N 1
ATOM 956 C CA . SER A 1 124 ? -0.011 -7.568 21.164 1.00 97.62 124 SER A CA 1
ATOM 957 C C . SER A 1 124 ? 1.081 -7.831 20.123 1.00 97.62 124 SER A C 1
ATOM 959 O O . SER A 1 124 ? 2.236 -8.069 20.488 1.00 97.62 124 SER A O 1
ATOM 961 N N . MET A 1 125 ? 0.758 -7.750 18.831 1.00 97.69 125 MET A N 1
ATOM 962 C CA . MET A 1 125 ? 1.700 -8.020 17.751 1.00 97.69 125 MET A CA 1
ATOM 963 C C . MET A 1 125 ? 2.850 -6.998 17.729 1.00 97.69 125 MET A C 1
ATOM 965 O O . MET A 1 125 ? 2.649 -5.782 17.720 1.00 97.69 125 MET A O 1
ATOM 969 N N . ALA A 1 126 ? 4.089 -7.498 17.728 1.00 97.31 126 ALA A N 1
ATOM 970 C CA . ALA A 1 126 ? 5.287 -6.670 17.641 1.00 97.31 126 ALA A CA 1
ATOM 971 C C . ALA A 1 126 ? 5.489 -6.116 16.223 1.00 97.31 126 ALA A C 1
ATOM 973 O O . ALA A 1 126 ? 5.010 -6.679 15.240 1.00 97.31 126 ALA A O 1
ATOM 974 N N . ASN A 1 127 ? 6.244 -5.023 16.111 1.00 97.62 127 ASN A N 1
ATOM 975 C CA . ASN A 1 127 ? 6.654 -4.536 14.798 1.00 97.62 127 ASN A CA 1
ATOM 976 C C . ASN A 1 127 ? 7.700 -5.489 14.208 1.00 97.62 127 ASN A C 1
ATOM 978 O O . ASN A 1 127 ? 8.519 -6.047 14.940 1.00 97.62 127 ASN A O 1
ATOM 982 N N . THR A 1 128 ? 7.697 -5.629 12.886 1.00 96.81 128 THR A N 1
ATOM 983 C CA . THR A 1 128 ? 8.630 -6.489 12.154 1.00 96.81 128 THR A CA 1
ATOM 984 C C . THR A 1 128 ? 9.397 -5.674 11.118 1.00 96.81 128 THR A C 1
ATOM 986 O O . THR A 1 128 ? 8.812 -5.086 10.208 1.00 96.81 128 THR A O 1
ATOM 989 N N . GLY A 1 129 ? 10.728 -5.674 11.224 1.00 91.88 129 GLY A N 1
ATOM 990 C CA . GLY A 1 129 ? 11.611 -4.975 10.288 1.00 91.88 129 GLY A CA 1
ATOM 991 C C . GLY A 1 129 ? 11.491 -3.450 10.368 1.00 91.88 129 GLY A C 1
ATOM 992 O O . GLY A 1 129 ? 11.311 -2.890 11.446 1.00 91.88 129 GLY A O 1
ATOM 993 N N . SER A 1 130 ? 11.631 -2.789 9.219 1.00 83.62 130 SER A N 1
ATOM 994 C CA . SER A 1 130 ? 11.415 -1.349 9.043 1.00 83.62 130 SER A CA 1
ATOM 995 C C . SER A 1 130 ? 10.209 -1.104 8.143 1.00 83.62 130 SER A C 1
ATOM 997 O O . SER A 1 130 ? 9.885 -1.958 7.315 1.00 83.62 130 SER A O 1
ATOM 999 N N . TRP A 1 131 ? 9.604 0.071 8.269 1.00 75.94 131 TRP A N 1
ATOM 1000 C CA . TRP A 1 131 ? 8.497 0.558 7.456 1.00 75.94 131 TRP A CA 1
ATOM 1001 C C . TRP A 1 131 ? 8.636 2.061 7.245 1.00 75.94 131 TRP A C 1
ATOM 1003 O O . TRP A 1 131 ? 9.328 2.706 8.066 1.00 75.94 131 TRP A O 1
#

Radius of gyration: 18.56 Å; Cα contacts (8 Å, |Δi|>4): 183; chains: 1; bounding box: 37×27×57 Å

Nearest PDB structures (foldseek):
  2c21-assembly3_F  TM=8.539E-01  e=7.135E-05  Leishmania major
  1xqa-assembly1_A  TM=5.855E-01  e=5.795E-03  Bacillus cereus ATCC 14579
  5uhj-assembly2_B-3  TM=5.438E-01  e=8.995E-03  Streptomyces sp. CB03234
  4gym-assembly1_A  TM=8.150E-01  e=2.674E-01  Conexibacter woesei DSM 14684
  1kll-assembly1_A-2  TM=4.907E-01  e=1.583E-02  Streptomyces lavendulae

Mean predicted aligned error: 7.81 Å

pLDDT: mean 86.33, std 16.99, range [35.28, 98.81]

Solvent-accessible surface area (backbone atoms only — not comparable to full-atom values): 8159 Å² total; per-residue (Å²): 142,80,85,78,80,83,79,83,74,80,82,74,84,53,84,70,78,64,58,48,81,45,78,45,59,57,82,90,40,41,71,45,34,76,74,68,67,44,93,55,54,76,45,77,47,64,52,48,48,100,85,66,50,65,78,82,87,70,82,62,86,87,59,81,64,52,76,46,77,34,89,48,52,65,62,52,51,48,55,38,42,76,73,70,45,64,57,22,34,44,36,36,68,26,30,49,31,29,33,59,49,97,82,64,51,29,36,38,41,32,26,53,94,53,60,48,78,66,45,83,67,31,56,78,48,67,69,43,90,80,116

Secondary structure (DSSP, 8-state):
--PPPPPPPTTSSS----EEEEEE--GGGHHHHHHH----EEEEEEPP-TT-PPP-----TT---EEEEES-HHHHHHHHHHTT--EEE--TTSSEEEEE-TT--EEEEEETTS-PPP-TTTTTPPP-S--

Sequence (131 aa):
MSGLRPDRDPSDGVQAGRFTLVYLAAKLDEDHANAFKAPELELTWNWPDADSKAEVYTSGRNFGHVAYEVDDIYAACQHLADMGVVINRPPRDGHMAFVRSPDGISVELLQKNGSLAPAEPWVSMANTGSW

Foldseek 3Di:
DDDDDDDDDCPPPPNPQQKDKDWADDPVCVVVCVPPVDDTDIDIAHAQDPVRHGDDDDDPPVDQAAEDEDQFQVVVVVVCVVVVWDFQQFLQQQAWTWTADPNGGIYIYGYPPDGDDGDPPRNVDDGDDDD